Protein AF-A0AA37XII2-F1 (afdb_monomer)

Secondary structure (DSSP, 8-state):
--HHHHHHHHHHHHHHHHHHHHHHHHHHHHHHHHHHGGG--HHHHHSPP-TTSTT---HHHHHHHHHHHHHHHHHHHHHHHHHHHHHHHHGGG--

pLDDT: mean 84.61, std 13.88, r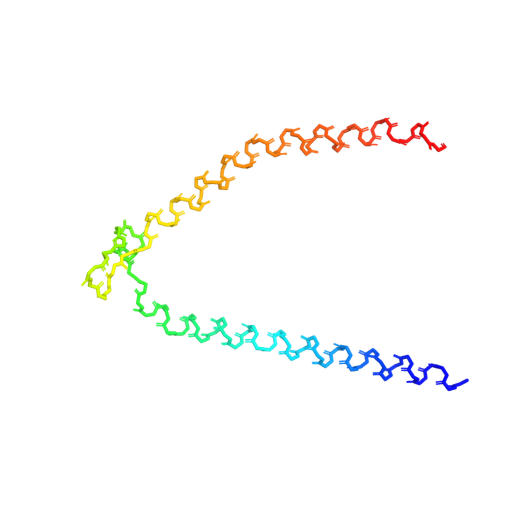ange [50.75, 97.88]

Solvent-accessible surface area (backbone atoms only — not comparable to full-atom values): 5349 Å² total; per-residue (Å²): 123,67,68,68,51,54,52,51,50,53,51,51,52,52,50,51,53,51,50,48,53,50,49,52,52,50,50,51,51,50,52,50,46,70,66,42,57,84,66,69,41,73,60,36,55,61,34,58,64,45,96,86,50,97,84,43,13,49,19,58,60,53,49,50,54,51,52,51,50,51,55,51,44,67,57,45,47,60,53,51,51,49,51,50,51,45,46,67,70,56,54,65,75,76,113

Foldseek 3Di:
DVVVVVVVVVVVVVVVVVVVVVVVVVVVVCVCCVVPVVLDDPQQQCFAADPPDDNGHCNVVVVVVVVVVVVCCVVVVVVVVVVVVCCVPPVVVVD

Structure (mmCIF, N/CA/C/O backbone):
data_AF-A0AA37XII2-F1
#
_entry.id   AF-A0AA37XII2-F1
#
loop_
_atom_site.group_PDB
_atom_site.id
_atom_site.type_symbol
_atom_site.label_atom_id
_atom_site.label_alt_id
_atom_site.label_comp_id
_atom_site.label_asym_id
_atom_site.label_entity_id
_atom_site.label_seq_id
_atom_site.pdbx_PDB_ins_code
_atom_site.Cartn_x
_atom_site.Cartn_y
_atom_site.Cartn_z
_atom_site.occupancy
_atom_site.B_iso_or_equiv
_atom_site.auth_seq_id
_atom_site.auth_comp_id
_atom_site.auth_asym_id
_atom_site.auth_atom_id
_atom_site.pdbx_PDB_model_num
ATOM 1 N N . MET A 1 1 ? -40.907 -12.966 14.907 1.00 55.25 1 MET A N 1
ATOM 2 C CA . MET A 1 1 ? -40.414 -13.770 13.756 1.00 55.25 1 MET A CA 1
ATOM 3 C C . MET A 1 1 ? -40.195 -12.972 12.458 1.00 55.25 1 MET A C 1
ATOM 5 O O . MET A 1 1 ? -39.332 -13.371 11.687 1.00 55.25 1 MET A O 1
ATOM 9 N N . LYS A 1 2 ? -40.899 -11.850 12.200 1.00 55.75 2 LYS A N 1
ATOM 10 C CA . LYS A 1 2 ? -40.699 -11.024 10.986 1.00 55.75 2 LYS A CA 1
ATOM 11 C C . LYS A 1 2 ? -39.362 -10.257 10.963 1.00 55.75 2 LYS A C 1
ATOM 13 O O . LYS A 1 2 ? -38.678 -10.305 9.951 1.00 55.75 2 LYS A O 1
ATOM 18 N N . ALA A 1 3 ? -38.942 -9.646 12.076 1.00 66.19 3 ALA A N 1
ATOM 19 C CA . ALA A 1 3 ? -37.696 -8.863 12.152 1.00 66.19 3 ALA A CA 1
ATOM 20 C C . ALA A 1 3 ? -36.435 -9.663 11.762 1.00 66.19 3 ALA A C 1
ATOM 22 O O . ALA A 1 3 ? -35.618 -9.192 10.983 1.00 66.19 3 ALA A O 1
ATOM 23 N N . LYS A 1 4 ? -36.338 -10.927 12.199 1.00 67.88 4 LYS A N 1
ATOM 24 C CA . LYS A 1 4 ? -35.203 -11.818 11.894 1.00 67.88 4 LYS A CA 1
ATOM 25 C C . LYS A 1 4 ? -35.108 -12.207 10.408 1.00 67.88 4 LYS A C 1
ATOM 27 O O . LYS A 1 4 ? -34.039 -12.581 9.943 1.00 67.88 4 LYS A O 1
ATOM 32 N N . ARG A 1 5 ? -36.219 -12.136 9.655 1.00 74.00 5 ARG A N 1
ATOM 33 C CA . ARG A 1 5 ? -36.222 -12.341 8.194 1.00 74.00 5 ARG A CA 1
ATOM 34 C C . ARG A 1 5 ? -35.779 -11.079 7.452 1.00 74.00 5 ARG A C 1
ATOM 36 O O . ARG A 1 5 ? -34.997 -11.197 6.521 1.00 74.00 5 ARG A O 1
ATOM 43 N N . TRP A 1 6 ? -36.229 -9.901 7.888 1.00 80.31 6 TRP A N 1
ATOM 44 C CA . TRP A 1 6 ? -35.824 -8.614 7.308 1.00 80.31 6 TRP A CA 1
ATOM 45 C C . TRP A 1 6 ? -34.336 -8.322 7.507 1.00 80.31 6 TRP A C 1
ATOM 47 O O . TRP A 1 6 ? -33.668 -7.920 6.562 1.00 80.31 6 TRP A O 1
ATOM 57 N N . ASP A 1 7 ? -33.807 -8.623 8.690 1.00 83.50 7 ASP A N 1
ATOM 58 C CA . ASP A 1 7 ? -32.378 -8.510 8.995 1.00 83.50 7 ASP A CA 1
ATOM 59 C C . ASP A 1 7 ? -31.518 -9.438 8.115 1.00 83.50 7 ASP A C 1
ATOM 61 O O . ASP A 1 7 ? -30.522 -9.029 7.515 1.00 83.50 7 ASP A O 1
ATOM 65 N N . LYS A 1 8 ? -31.971 -10.685 7.932 1.00 85.44 8 LYS A N 1
ATOM 66 C CA . LYS A 1 8 ? -31.304 -11.648 7.050 1.00 85.44 8 LYS A CA 1
ATOM 67 C C . LYS A 1 8 ? -31.323 -11.198 5.586 1.00 85.44 8 LYS A C 1
ATOM 69 O O . LYS A 1 8 ? -30.306 -11.323 4.916 1.00 85.44 8 LYS A O 1
ATOM 74 N N . ILE A 1 9 ? -32.439 -10.642 5.108 1.00 89.81 9 ILE A N 1
ATOM 75 C CA . ILE A 1 9 ? -32.552 -10.092 3.748 1.00 89.81 9 ILE A CA 1
ATOM 76 C C . ILE A 1 9 ? -31.610 -8.896 3.570 1.00 89.81 9 ILE A C 1
ATOM 78 O O . ILE A 1 9 ? -30.855 -8.869 2.603 1.00 89.81 9 ILE A O 1
ATOM 82 N N . ALA A 1 10 ? -31.605 -7.949 4.512 1.00 88.44 10 ALA A N 1
ATOM 83 C CA . ALA A 1 10 ? -30.727 -6.782 4.462 1.00 88.44 10 ALA A CA 1
ATOM 84 C C . ALA A 1 10 ? -29.248 -7.194 4.444 1.00 88.44 10 ALA A C 1
ATOM 86 O O . ALA A 1 10 ? -28.483 -6.732 3.601 1.00 88.44 10 ALA A O 1
ATOM 87 N N . THR A 1 11 ? -28.865 -8.141 5.301 1.00 90.69 11 THR A N 1
ATOM 88 C CA . THR A 1 11 ? -27.496 -8.664 5.350 1.00 90.69 11 THR A CA 1
ATOM 89 C C . THR A 1 11 ? -27.127 -9.382 4.050 1.00 90.69 11 THR A C 1
ATOM 91 O O . THR A 1 11 ? -26.060 -9.134 3.501 1.00 90.69 11 THR A O 1
ATOM 94 N N . THR A 1 12 ? -28.006 -10.226 3.497 1.00 93.75 12 THR A N 1
ATOM 95 C CA . THR A 1 12 ? -27.756 -10.887 2.205 1.00 93.75 12 THR A CA 1
ATOM 96 C C . THR A 1 12 ? -27.580 -9.880 1.068 1.00 93.75 12 THR A C 1
ATOM 98 O O . THR A 1 12 ? -26.671 -10.045 0.261 1.00 93.75 12 THR A O 1
ATOM 101 N N . ILE A 1 13 ? -28.381 -8.812 1.024 1.00 95.56 13 ILE A N 1
ATOM 102 C CA . ILE A 1 13 ? -28.239 -7.747 0.021 1.00 95.56 13 ILE A CA 1
ATOM 103 C C . ILE A 1 13 ? -26.885 -7.042 0.162 1.00 95.56 13 ILE A C 1
ATOM 105 O O . ILE A 1 13 ? -26.182 -6.878 -0.833 1.00 95.56 13 ILE A O 1
ATOM 109 N N . LEU A 1 14 ? -26.484 -6.679 1.384 1.00 95.44 14 LEU A N 1
ATOM 110 C CA . LEU A 1 14 ? -25.178 -6.060 1.632 1.00 95.44 14 LEU A CA 1
ATOM 111 C C . LEU A 1 14 ? -24.025 -6.973 1.202 1.00 95.44 14 LEU A C 1
ATOM 113 O O . LEU A 1 14 ? -23.087 -6.505 0.562 1.00 95.44 14 LEU A O 1
ATOM 117 N N . TYR A 1 15 ? -24.118 -8.275 1.480 1.00 95.94 15 TYR A N 1
ATOM 118 C CA . TYR A 1 15 ? -23.126 -9.249 1.027 1.00 95.94 15 TYR A CA 1
ATOM 119 C C . TYR A 1 15 ? -23.073 -9.375 -0.495 1.00 95.94 15 TYR A C 1
ATOM 121 O O . TYR A 1 15 ? -21.981 -9.472 -1.043 1.00 95.94 15 TYR A O 1
ATOM 129 N N . ILE A 1 16 ? -24.214 -9.344 -1.190 1.00 97.25 16 ILE A N 1
ATOM 130 C CA . ILE A 1 16 ? -24.247 -9.377 -2.660 1.00 97.25 16 ILE A CA 1
ATOM 131 C C . ILE A 1 16 ? -23.572 -8.131 -3.236 1.00 97.25 16 ILE A C 1
ATOM 133 O O . ILE A 1 16 ? -2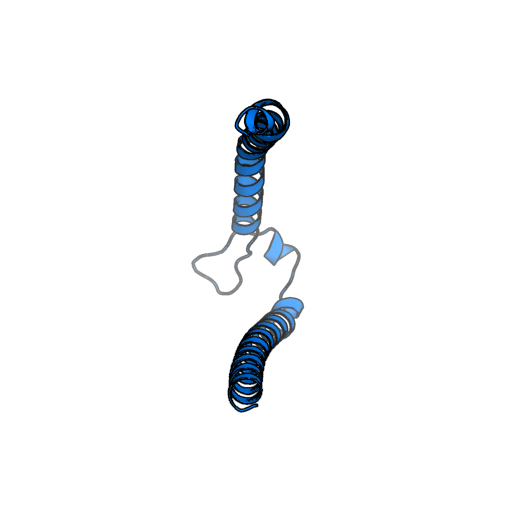2.751 -8.248 -4.143 1.00 97.25 16 ILE A O 1
ATOM 137 N N . ILE A 1 17 ? -23.871 -6.948 -2.693 1.00 96.69 17 ILE A N 1
ATOM 138 C CA . ILE A 1 17 ? -23.258 -5.689 -3.134 1.00 96.69 17 ILE A CA 1
ATOM 139 C C . ILE A 1 17 ? -21.748 -5.710 -2.868 1.00 96.69 17 ILE A C 1
ATOM 141 O O . ILE A 1 17 ? -20.963 -5.394 -3.758 1.00 96.69 17 ILE A O 1
ATOM 145 N N . ALA A 1 18 ? -21.323 -6.131 -1.675 1.00 96.88 18 ALA A N 1
ATOM 146 C CA . ALA A 1 18 ? -19.909 -6.254 -1.336 1.00 96.88 18 ALA A CA 1
ATOM 147 C C . ALA A 1 18 ? -19.191 -7.268 -2.242 1.00 96.88 18 ALA A C 1
ATOM 149 O O . ALA A 1 18 ? -18.120 -6.971 -2.766 1.00 96.88 18 ALA A O 1
ATOM 150 N N . ALA A 1 19 ? -19.798 -8.433 -2.486 1.00 97.19 19 ALA A N 1
ATOM 151 C CA . ALA A 1 19 ? -19.259 -9.447 -3.386 1.00 97.19 19 ALA A CA 1
ATOM 152 C C . ALA A 1 19 ? -19.144 -8.922 -4.821 1.00 97.19 19 ALA A C 1
ATOM 154 O O . ALA A 1 19 ? -18.139 -9.171 -5.480 1.00 97.19 19 ALA A O 1
ATOM 155 N N . PHE A 1 20 ? -20.127 -8.150 -5.289 1.00 97.69 20 PHE A N 1
ATOM 156 C CA . PHE A 1 20 ? -20.076 -7.503 -6.595 1.00 97.69 20 PHE A CA 1
ATOM 157 C C . PHE A 1 20 ? -18.923 -6.494 -6.691 1.00 97.69 20 PHE A C 1
ATOM 159 O O . PHE A 1 20 ? -18.160 -6.537 -7.652 1.00 97.69 20 PHE A O 1
ATOM 166 N N . LEU A 1 21 ? -18.733 -5.637 -5.681 1.00 97.62 21 LEU A N 1
ATOM 167 C CA . LEU A 1 21 ? -17.613 -4.688 -5.643 1.00 97.62 21 LEU A CA 1
ATOM 168 C C . LEU A 1 21 ? -16.260 -5.404 -5.659 1.00 97.62 21 LEU A C 1
ATOM 170 O O . LEU A 1 21 ? -15.382 -5.046 -6.443 1.00 97.62 21 LEU A O 1
ATOM 174 N N . VAL A 1 22 ? -16.101 -6.441 -4.832 1.00 97.56 22 VAL A N 1
ATOM 175 C CA . VAL A 1 22 ? -14.877 -7.253 -4.801 1.00 97.56 22 VAL A CA 1
ATOM 176 C C . VAL A 1 22 ? -14.641 -7.931 -6.148 1.00 97.56 22 VAL A C 1
ATOM 178 O O . VAL A 1 22 ? -13.514 -7.926 -6.633 1.00 97.56 22 VAL A O 1
ATOM 181 N N . LEU A 1 23 ? -15.687 -8.464 -6.782 1.00 97.88 23 LEU A N 1
ATOM 182 C CA . LEU A 1 23 ? -15.596 -9.097 -8.097 1.00 97.88 23 LEU A CA 1
ATOM 183 C C . LEU A 1 23 ? -15.140 -8.103 -9.170 1.00 97.88 23 LEU A C 1
ATOM 185 O O . LEU A 1 23 ? -14.252 -8.429 -9.954 1.00 97.88 23 LEU A O 1
ATOM 189 N N . VAL A 1 24 ? -15.694 -6.888 -9.185 1.00 97.56 24 VAL A N 1
A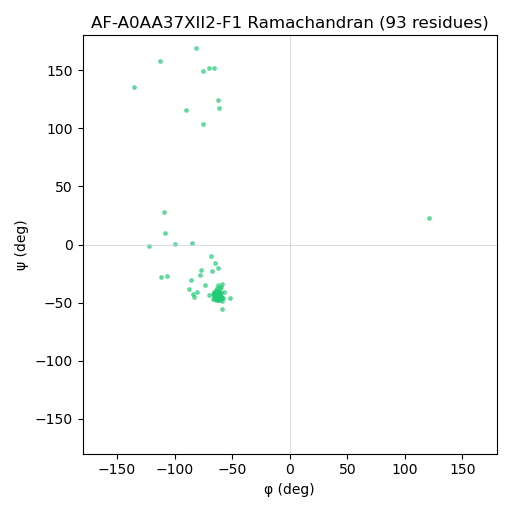TOM 190 C CA . VAL A 1 24 ? -15.287 -5.832 -10.125 1.00 97.56 24 VAL A CA 1
ATOM 191 C C . VAL A 1 24 ? -13.828 -5.428 -9.900 1.00 97.56 24 VAL A C 1
ATOM 193 O O . VAL A 1 24 ? -13.069 -5.331 -10.865 1.00 97.56 24 VAL A O 1
ATOM 196 N N . LEU A 1 25 ? -13.406 -5.243 -8.645 1.00 97.56 25 LEU A N 1
ATOM 197 C CA . LEU A 1 25 ? -12.013 -4.928 -8.313 1.00 97.56 25 LEU A CA 1
ATOM 198 C C . LEU A 1 25 ? -11.060 -6.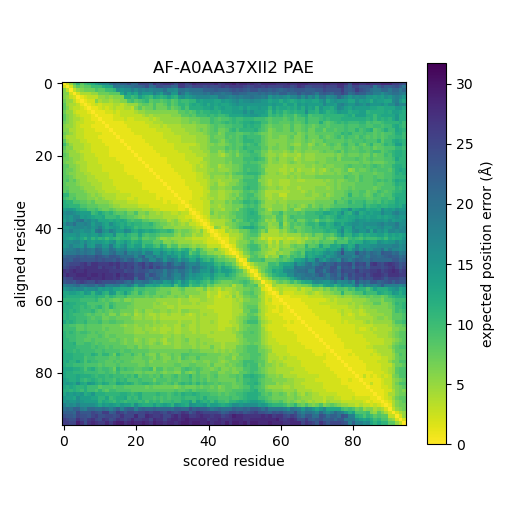054 -8.722 1.00 97.56 25 LEU A C 1
ATOM 200 O O . LEU A 1 25 ? -10.019 -5.787 -9.321 1.00 97.56 25 LEU A O 1
ATOM 204 N N . ALA A 1 26 ? -11.423 -7.307 -8.444 1.00 97.19 26 ALA A N 1
ATOM 205 C CA . ALA A 1 26 ? -10.636 -8.471 -8.827 1.00 97.19 26 ALA A CA 1
ATOM 206 C C . ALA A 1 26 ? -10.520 -8.587 -10.352 1.00 97.19 26 ALA A C 1
ATOM 208 O O . ALA A 1 26 ? -9.422 -8.785 -10.866 1.00 97.19 26 ALA A O 1
ATOM 209 N N . PHE A 1 27 ? -11.623 -8.400 -11.081 1.00 97.50 27 PHE A N 1
ATOM 210 C CA . PHE A 1 27 ? -11.624 -8.398 -12.541 1.00 97.50 27 PHE A CA 1
ATOM 211 C C . P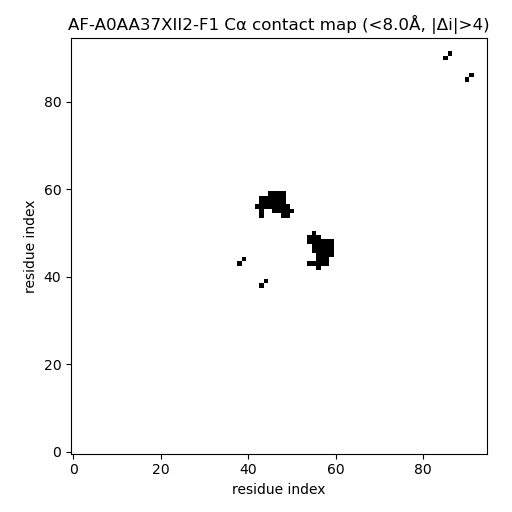HE A 1 27 ? -10.723 -7.297 -13.109 1.00 97.50 27 PHE A C 1
ATOM 213 O O . PHE A 1 27 ? -9.903 -7.571 -13.983 1.00 97.50 27 PHE A O 1
ATOM 220 N N . LEU A 1 28 ? -10.824 -6.070 -12.587 1.00 96.88 28 LEU A N 1
ATOM 221 C CA . LEU A 1 28 ? -9.987 -4.950 -13.014 1.00 96.88 28 LEU A CA 1
ATOM 222 C C . LEU A 1 28 ? -8.504 -5.233 -12.757 1.00 96.88 28 LEU A C 1
ATOM 224 O O . LEU A 1 28 ? -7.673 -5.013 -13.634 1.00 96.88 28 LEU A O 1
ATOM 228 N N . LEU A 1 29 ? -8.177 -5.752 -11.574 1.00 95.69 29 LEU A N 1
ATOM 229 C CA . LEU A 1 29 ? -6.810 -6.098 -11.206 1.00 95.69 29 LEU A CA 1
ATOM 230 C C . LEU A 1 29 ? -6.254 -7.181 -12.136 1.00 95.69 29 LEU A C 1
ATOM 232 O O . LEU A 1 29 ? -5.169 -7.007 -12.687 1.00 95.69 29 LEU A O 1
ATOM 236 N N . VAL A 1 30 ? -7.011 -8.256 -12.380 1.00 96.38 30 VAL A N 1
ATOM 237 C CA . VAL A 1 30 ? -6.621 -9.320 -13.318 1.00 96.38 30 VAL A CA 1
ATOM 238 C C . VAL A 1 30 ? -6.439 -8.768 -14.729 1.00 96.38 30 VAL A C 1
ATOM 240 O O . VAL A 1 30 ? -5.453 -9.097 -15.379 1.00 96.38 30 VAL A O 1
ATOM 243 N N . TYR A 1 31 ? -7.338 -7.904 -15.198 1.00 94.75 31 TYR A N 1
ATOM 244 C CA . TYR A 1 31 ? -7.238 -7.283 -16.518 1.00 94.75 31 TYR A CA 1
ATOM 245 C C . TYR A 1 31 ? -5.972 -6.424 -16.659 1.00 94.75 31 TYR A C 1
ATOM 247 O O . TYR A 1 31 ? -5.235 -6.565 -17.637 1.00 94.75 31 TYR A O 1
ATOM 255 N N . ILE A 1 32 ? -5.687 -5.573 -15.666 1.00 91.56 32 ILE A N 1
ATOM 256 C CA . ILE A 1 32 ? -4.481 -4.736 -15.633 1.00 91.56 32 ILE A CA 1
ATOM 257 C C . ILE A 1 32 ? -3.228 -5.610 -15.611 1.00 91.56 32 ILE A C 1
ATOM 259 O O . ILE A 1 32 ? -2.300 -5.348 -16.369 1.00 91.56 32 ILE A O 1
ATOM 263 N N . LEU A 1 33 ? -3.194 -6.663 -14.791 1.00 90.69 33 LEU A N 1
ATOM 264 C CA . LEU A 1 33 ? -2.047 -7.567 -14.723 1.00 90.69 33 LEU A CA 1
ATOM 265 C C . LEU A 1 33 ? -1.860 -8.357 -16.021 1.00 90.69 33 LEU A C 1
ATOM 267 O O . LEU A 1 33 ? -0.754 -8.390 -16.548 1.00 90.69 33 LEU A O 1
ATOM 271 N N . ALA A 1 34 ? -2.918 -8.944 -16.580 1.00 91.88 34 ALA A N 1
ATOM 272 C CA . ALA A 1 34 ? -2.835 -9.732 -17.809 1.00 91.88 34 ALA A CA 1
ATOM 273 C C . ALA A 1 34 ? -2.322 -8.902 -18.995 1.00 91.88 34 ALA A C 1
ATOM 275 O O . ALA A 1 34 ? -1.549 -9.397 -19.813 1.00 91.88 34 ALA A O 1
ATOM 276 N N . ARG A 1 35 ? -2.719 -7.626 -19.075 1.00 86.62 35 ARG A N 1
ATOM 277 C CA . ARG A 1 35 ? -2.280 -6.710 -20.136 1.00 86.62 35 ARG A CA 1
ATOM 278 C C . ARG A 1 35 ? -0.949 -6.023 -19.818 1.00 86.62 35 ARG A C 1
ATOM 280 O O . ARG A 1 35 ? -0.193 -5.713 -20.732 1.00 86.62 35 ARG A O 1
ATOM 287 N N . GLY A 1 36 ? -0.661 -5.794 -18.540 1.00 83.12 36 GLY A N 1
ATOM 288 C CA . GLY A 1 36 ? 0.513 -5.073 -18.053 1.00 83.12 36 GLY A CA 1
ATOM 289 C C . GLY A 1 36 ? 1.762 -5.940 -17.920 1.00 83.12 36 GLY A C 1
ATOM 290 O O . GLY A 1 36 ? 2.822 -5.504 -18.351 1.00 83.12 36 GLY A O 1
ATOM 291 N N . ILE A 1 37 ? 1.648 -7.169 -17.396 1.00 83.81 37 ILE A N 1
ATOM 292 C CA . ILE A 1 37 ? 2.782 -8.090 -17.172 1.00 83.81 37 ILE A CA 1
ATOM 293 C C . ILE A 1 37 ? 3.647 -8.278 -18.431 1.00 83.81 37 ILE A C 1
ATOM 295 O O . ILE A 1 37 ? 4.864 -8.147 -18.308 1.00 83.81 37 ILE A O 1
ATOM 299 N N . PRO A 1 38 ? 3.086 -8.510 -19.637 1.00 82.25 38 PRO A N 1
ATOM 300 C CA . PRO A 1 38 ? 3.894 -8.665 -20.851 1.00 82.25 38 PRO A CA 1
ATOM 301 C C . PRO A 1 38 ? 4.721 -7.427 -21.230 1.00 82.25 38 PRO A C 1
ATOM 303 O O . PRO A 1 38 ? 5.685 -7.546 -21.977 1.00 82.25 38 PRO A O 1
ATOM 306 N N . HIS A 1 39 ? 4.353 -6.247 -20.726 1.00 76.56 39 HIS A N 1
ATOM 307 C CA . HIS A 1 39 ? 5.023 -4.974 -20.994 1.00 76.56 39 HIS A CA 1
ATOM 308 C C . HIS A 1 39 ? 5.981 -4.558 -19.861 1.00 76.56 39 HIS A C 1
ATOM 310 O O . HIS A 1 39 ? 6.608 -3.502 -19.947 1.00 76.56 39 HIS A O 1
ATOM 316 N N . ILE A 1 40 ? 6.114 -5.364 -18.796 1.00 78.44 40 ILE A N 1
ATOM 317 C CA . ILE A 1 40 ? 7.068 -5.098 -17.714 1.00 78.44 40 ILE A CA 1
ATOM 318 C C . ILE A 1 40 ? 8.473 -5.447 -18.206 1.00 78.44 40 ILE A C 1
ATOM 320 O O . ILE A 1 40 ? 8.863 -6.611 -18.264 1.00 78.44 40 ILE A O 1
ATOM 324 N N . SER A 1 41 ? 9.252 -4.419 -18.523 1.00 78.50 41 SER A N 1
ATOM 325 C CA . SER A 1 41 ? 10.683 -4.528 -18.797 1.00 78.50 41 SER A CA 1
ATOM 326 C C . SER A 1 41 ? 11.500 -3.818 -17.715 1.00 78.50 41 SER A C 1
ATOM 328 O O . SER A 1 41 ? 11.017 -2.919 -17.023 1.00 78.50 41 SER A O 1
ATOM 330 N N . TRP A 1 42 ? 12.772 -4.197 -17.568 1.00 73.50 42 TRP A N 1
ATOM 331 C CA . TRP A 1 42 ? 13.696 -3.499 -16.664 1.00 73.50 42 TRP A CA 1
ATOM 332 C C . TRP A 1 42 ? 13.848 -2.015 -17.030 1.00 73.50 42 TRP A C 1
ATOM 334 O O . TRP A 1 42 ? 13.951 -1.145 -16.165 1.00 73.50 42 TRP A O 1
ATOM 344 N N . GLU A 1 43 ? 13.780 -1.719 -18.326 1.00 74.25 43 GLU A N 1
ATOM 345 C CA . GLU A 1 43 ? 13.758 -0.361 -18.856 1.00 74.25 43 GLU A CA 1
ATOM 346 C C . GLU A 1 43 ? 12.485 0.390 -18.453 1.00 74.25 43 GLU A C 1
ATOM 348 O O . GLU A 1 43 ? 12.572 1.534 -18.021 1.00 74.25 43 GLU A O 1
ATOM 353 N N . PHE A 1 44 ? 11.316 -0.252 -18.485 1.00 76.88 44 PHE A N 1
ATOM 354 C CA . PHE A 1 44 ? 10.069 0.350 -18.014 1.00 76.88 44 PHE A CA 1
ATOM 355 C C . PHE A 1 44 ? 10.112 0.688 -16.515 1.00 76.88 44 PHE A C 1
ATOM 357 O O . PHE A 1 44 ? 9.570 1.705 -16.093 1.00 76.88 44 PHE A O 1
ATOM 364 N N . LEU A 1 45 ? 10.785 -0.123 -15.696 1.00 77.25 45 LEU A N 1
ATOM 365 C CA . LEU A 1 45 ? 10.888 0.120 -14.253 1.00 77.25 45 LEU A CA 1
ATOM 366 C C . LEU A 1 45 ? 11.903 1.200 -13.872 1.00 77.25 45 LEU A C 1
ATOM 368 O O . LEU A 1 45 ? 11.765 1.795 -12.810 1.00 77.25 45 LEU A O 1
ATOM 372 N N . THR A 1 46 ? 12.925 1.443 -14.692 1.00 74.25 46 THR A N 1
ATOM 373 C CA . THR A 1 46 ? 14.049 2.326 -14.330 1.00 74.25 46 THR A CA 1
ATOM 374 C C . THR A 1 46 ? 14.090 3.619 -15.134 1.00 74.25 46 THR A C 1
ATOM 376 O O . THR A 1 46 ? 14.571 4.633 -14.629 1.00 74.25 46 THR A O 1
ATOM 379 N N . GLN A 1 47 ? 13.568 3.627 -16.362 1.00 73.44 47 GLN A N 1
ATOM 380 C CA . GLN A 1 47 ? 13.594 4.817 -17.201 1.00 73.44 47 GLN A CA 1
ATOM 381 C C . GLN A 1 47 ? 12.558 5.856 -16.742 1.00 73.44 47 GLN A C 1
ATOM 383 O O . GLN A 1 47 ? 11.492 5.505 -16.221 1.00 73.44 47 GLN A O 1
ATOM 388 N N . PRO A 1 48 ? 12.849 7.153 -16.941 1.00 69.19 48 PRO A N 1
ATOM 389 C CA . PRO A 1 48 ? 11.873 8.208 -16.728 1.00 69.19 48 PRO A CA 1
ATOM 390 C C . PRO A 1 48 ? 10.719 8.109 -17.734 1.00 69.19 48 PRO A C 1
ATOM 392 O O . PRO A 1 48 ? 10.889 7.658 -18.874 1.00 69.19 48 PRO A O 1
ATOM 395 N N . ALA A 1 49 ? 9.545 8.586 -17.321 1.00 66.31 49 ALA A N 1
ATOM 396 C CA . ALA A 1 49 ? 8.401 8.726 -18.210 1.00 66.31 49 ALA A CA 1
ATOM 397 C C . ALA A 1 49 ? 8.747 9.720 -19.331 1.00 66.31 49 ALA A C 1
ATOM 399 O O . ALA A 1 49 ? 9.149 10.854 -19.065 1.00 66.31 49 ALA A O 1
ATOM 400 N N . ARG A 1 50 ? 8.610 9.307 -20.594 1.00 65.19 50 ARG A N 1
ATOM 401 C CA . ARG A 1 50 ? 8.788 10.187 -21.755 1.00 65.19 50 ARG A CA 1
AT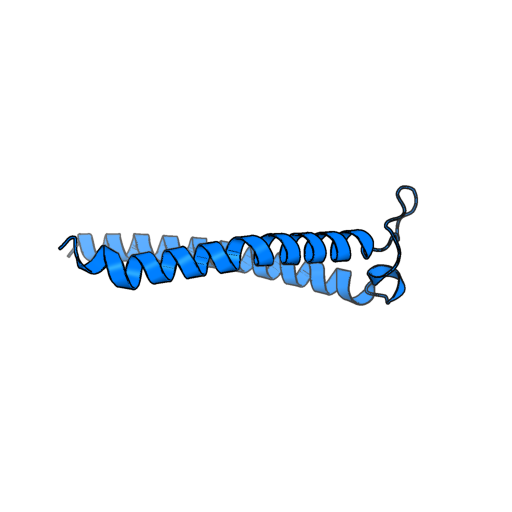OM 402 C C . ARG A 1 50 ? 7.439 10.817 -22.091 1.00 65.19 50 ARG A C 1
ATOM 404 O O . ARG A 1 50 ? 6.524 10.113 -22.494 1.00 65.19 50 ARG A O 1
ATOM 411 N N . SER A 1 51 ? 7.319 12.138 -21.961 1.00 57.75 51 SER A N 1
ATOM 412 C CA . SER A 1 51 ? 6.049 12.858 -22.173 1.00 57.75 51 SER A CA 1
ATOM 413 C C . SER A 1 51 ? 5.545 12.891 -23.624 1.00 57.75 51 SER A C 1
ATOM 415 O O . SER A 1 51 ? 4.432 13.350 -23.852 1.00 57.75 51 SER A O 1
ATOM 417 N N . TYR A 1 52 ? 6.346 12.460 -24.606 1.00 53.59 52 TYR A N 1
ATOM 418 C CA . TYR A 1 52 ? 6.045 12.632 -26.037 1.00 53.59 52 TYR A CA 1
ATOM 419 C C . TYR A 1 52 ? 5.994 11.314 -26.838 1.00 53.59 52 TYR A C 1
ATOM 421 O O . TYR A 1 52 ? 5.722 11.333 -28.033 1.00 53.59 52 TYR A O 1
ATOM 429 N N . GLN A 1 53 ? 6.247 10.159 -26.212 1.00 51.47 53 GLN A N 1
ATOM 430 C CA . GLN A 1 53 ? 6.189 8.846 -26.870 1.00 51.47 53 GLN A CA 1
ATOM 431 C C . GLN A 1 53 ? 5.449 7.842 -25.987 1.00 51.47 53 GLN A C 1
ATOM 433 O O . GLN A 1 53 ? 5.710 7.757 -24.786 1.00 51.47 53 GLN A O 1
ATOM 438 N N . GLU A 1 54 ? 4.560 7.053 -26.592 1.00 50.75 54 GLU A N 1
ATOM 439 C CA . GLU A 1 54 ? 4.004 5.860 -25.954 1.00 50.75 54 GLU A CA 1
ATOM 440 C C . GLU A 1 54 ? 5.160 4.888 -25.659 1.00 50.75 54 GLU A 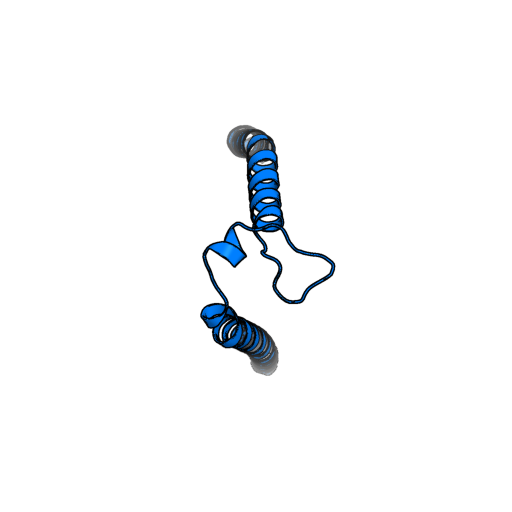C 1
ATOM 442 O O . GLU A 1 54 ? 5.867 4.470 -26.574 1.00 50.75 54 GLU A O 1
ATOM 447 N N . GLY A 1 55 ? 5.406 4.590 -24.376 1.00 57.44 55 GLY A N 1
ATOM 448 C CA . GLY A 1 55 ? 6.516 3.721 -23.944 1.00 57.44 55 GLY A CA 1
ATOM 449 C C . GLY A 1 55 ? 7.545 4.343 -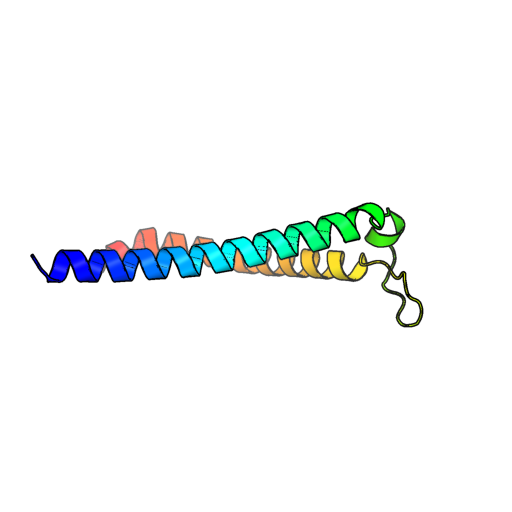22.988 1.00 57.44 55 GLY A C 1
ATOM 450 O O . GLY A 1 55 ? 8.677 3.872 -22.920 1.00 57.44 55 GLY A O 1
ATOM 451 N N . GLY A 1 56 ? 7.193 5.395 -22.243 1.00 64.81 56 GLY A N 1
ATOM 452 C CA . GLY A 1 56 ? 8.004 5.866 -21.111 1.00 64.81 56 GLY A CA 1
ATOM 453 C C . GLY A 1 56 ? 7.976 4.912 -19.907 1.00 64.81 56 GLY A C 1
ATOM 454 O O . GLY A 1 56 ? 6.983 4.219 -19.692 1.00 64.81 56 GLY A O 1
ATOM 455 N N . GLY A 1 57 ? 9.046 4.895 -19.106 1.00 73.50 57 GLY A N 1
ATOM 456 C CA . GLY A 1 57 ? 9.098 4.115 -17.865 1.00 73.50 57 GLY A CA 1
ATOM 457 C C . GLY A 1 57 ? 8.417 4.806 -16.675 1.00 73.50 57 GLY A C 1
ATOM 458 O O . GLY A 1 57 ? 8.073 5.985 -16.731 1.00 73.50 57 GLY A O 1
ATOM 459 N N . ILE A 1 58 ? 8.228 4.073 -15.578 1.00 81.19 58 ILE A N 1
ATOM 460 C CA . ILE A 1 58 ? 7.594 4.532 -14.328 1.00 81.19 58 ILE A CA 1
ATOM 461 C C . ILE A 1 58 ? 8.595 4.708 -13.178 1.00 81.19 58 ILE A C 1
ATOM 463 O O . ILE A 1 58 ? 8.192 4.893 -12.028 1.00 81.19 58 ILE A O 1
ATOM 467 N N . GLY A 1 59 ? 9.901 4.645 -13.456 1.00 82.94 59 GLY A N 1
ATOM 468 C CA . GLY A 1 59 ? 10.928 4.578 -12.413 1.00 82.94 59 GLY A CA 1
ATOM 469 C C . GLY A 1 59 ? 10.964 5.791 -11.492 1.00 82.94 59 GLY A C 1
ATOM 470 O O . GLY A 1 59 ? 11.045 5.643 -10.274 1.00 82.94 59 GLY A O 1
ATOM 471 N N . ILE A 1 60 ? 10.812 6.995 -12.048 1.00 84.44 60 ILE A N 1
ATOM 472 C CA . ILE A 1 60 ? 10.772 8.232 -11.254 1.00 84.44 60 ILE A CA 1
ATOM 473 C C . ILE A 1 60 ? 9.537 8.266 -10.348 1.00 84.44 60 ILE A C 1
ATOM 475 O O . ILE A 1 60 ? 9.635 8.648 -9.184 1.00 84.44 60 ILE A O 1
ATOM 479 N N . GLN A 1 61 ? 8.377 7.832 -10.844 1.00 86.88 61 GLN A N 1
ATOM 480 C CA . GLN A 1 61 ? 7.156 7.756 -10.044 1.00 86.88 61 GLN A CA 1
ATOM 481 C C . GLN A 1 61 ? 7.284 6.727 -8.915 1.00 86.88 61 GLN A C 1
ATOM 483 O O . GLN A 1 61 ? 6.938 7.047 -7.780 1.00 86.88 61 GLN A O 1
ATOM 488 N N . LEU A 1 62 ? 7.832 5.538 -9.194 1.00 88.06 62 LEU A N 1
ATOM 489 C CA . LEU A 1 62 ? 8.086 4.520 -8.170 1.00 88.06 62 LEU A CA 1
ATOM 490 C C . LEU A 1 62 ? 9.042 5.035 -7.089 1.00 88.06 62 LEU A C 1
ATOM 492 O O . LEU A 1 62 ? 8.769 4.877 -5.897 1.00 88.06 62 LEU A O 1
ATOM 496 N N . PHE A 1 63 ? 10.128 5.699 -7.494 1.00 89.25 63 PHE A N 1
ATOM 497 C CA . PHE A 1 63 ? 11.069 6.310 -6.561 1.00 89.25 63 PHE A CA 1
ATOM 498 C C . PHE A 1 63 ? 10.395 7.383 -5.703 1.00 89.25 63 PHE A C 1
ATOM 500 O O . PHE A 1 63 ? 10.550 7.366 -4.486 1.00 89.25 63 PHE A O 1
ATOM 507 N N . ASN A 1 64 ? 9.589 8.265 -6.301 1.00 90.31 64 ASN A N 1
ATOM 508 C CA . ASN A 1 64 ? 8.858 9.299 -5.568 1.00 90.31 64 ASN A CA 1
ATOM 509 C C . ASN A 1 64 ? 7.879 8.706 -4.545 1.00 90.31 64 ASN A C 1
ATOM 511 O O . ASN A 1 64 ? 7.812 9.190 -3.417 1.00 90.31 64 ASN A O 1
ATOM 515 N N . SER A 1 65 ? 7.142 7.649 -4.902 1.00 92.94 65 SER A N 1
ATOM 516 C CA . SER A 1 65 ? 6.238 6.969 -3.968 1.00 92.94 65 SER A CA 1
ATOM 517 C C . SER A 1 65 ? 6.988 6.368 -2.778 1.00 92.94 65 SER A C 1
ATOM 519 O O . SER A 1 65 ? 6.568 6.560 -1.638 1.00 92.94 65 SER A O 1
ATOM 521 N N . LEU A 1 66 ? 8.115 5.688 -3.020 1.00 94.00 66 LEU A N 1
ATOM 522 C CA . LEU A 1 66 ? 8.948 5.124 -1.952 1.00 94.00 66 LEU A CA 1
ATOM 523 C C . LEU A 1 66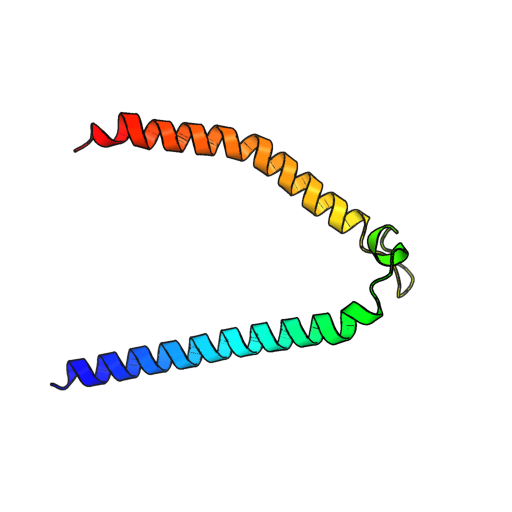 ? 9.603 6.211 -1.097 1.00 94.00 66 LEU A C 1
ATOM 525 O O . LEU A 1 66 ? 9.610 6.110 0.126 1.00 94.00 66 LEU A O 1
ATOM 529 N N . TYR A 1 67 ? 10.112 7.269 -1.724 1.00 93.81 67 TYR A N 1
ATOM 530 C CA . TYR A 1 67 ? 10.713 8.411 -1.046 1.00 93.81 67 TYR A CA 1
ATOM 531 C C . TYR A 1 67 ? 9.722 9.084 -0.087 1.00 93.81 67 TYR A C 1
ATOM 533 O O . TYR A 1 67 ? 10.033 9.285 1.088 1.00 93.81 67 TYR A O 1
ATOM 541 N N . LEU A 1 68 ? 8.497 9.360 -0.553 1.00 96.00 68 LEU A N 1
ATOM 542 C CA . LEU A 1 68 ? 7.435 9.916 0.288 1.00 96.00 68 LEU A CA 1
ATOM 543 C C . LEU A 1 68 ? 7.025 8.952 1.407 1.00 96.00 68 LEU A C 1
ATOM 545 O O . LEU A 1 68 ? 6.857 9.380 2.549 1.00 96.00 68 LEU A O 1
ATOM 549 N N . LEU A 1 69 ? 6.901 7.656 1.115 1.00 96.44 69 LEU A N 1
ATOM 550 C CA . LEU A 1 69 ? 6.613 6.641 2.130 1.00 96.44 69 LEU A CA 1
ATOM 551 C C . LEU A 1 69 ? 7.672 6.644 3.237 1.00 96.44 69 LEU A C 1
ATOM 553 O O . LEU A 1 69 ? 7.328 6.642 4.414 1.00 96.44 69 LEU A O 1
ATOM 557 N N . LEU A 1 70 ? 8.956 6.691 2.885 1.00 97.06 70 LEU A N 1
ATOM 558 C CA . LEU A 1 70 ? 10.036 6.679 3.870 1.00 97.06 70 LEU A CA 1
ATOM 559 C C . LEU A 1 70 ? 10.031 7.937 4.739 1.00 97.06 70 LEU A C 1
ATOM 561 O O . LEU A 1 70 ? 10.129 7.834 5.959 1.00 97.06 70 LEU A O 1
ATOM 565 N N . ILE A 1 71 ? 9.860 9.116 4.138 1.00 96.94 71 ILE A N 1
ATOM 566 C CA . ILE A 1 71 ? 9.783 10.375 4.893 1.00 96.94 71 ILE A CA 1
ATOM 567 C C . ILE A 1 71 ? 8.591 10.364 5.842 1.00 96.94 71 ILE A C 1
ATOM 569 O O . ILE A 1 71 ? 8.733 10.682 7.023 1.00 96.94 71 ILE A O 1
ATOM 573 N N . THR A 1 72 ? 7.418 9.979 5.339 1.00 96.75 72 THR A N 1
ATOM 574 C CA . THR A 1 72 ? 6.206 9.924 6.162 1.00 96.75 72 THR A CA 1
ATOM 575 C C . THR A 1 72 ? 6.370 8.934 7.304 1.00 96.75 72 THR A C 1
ATOM 577 O O . THR A 1 72 ? 6.024 9.277 8.427 1.00 96.75 72 THR A O 1
ATOM 580 N N . MET A 1 73 ? 6.984 7.773 7.063 1.00 96.81 73 MET A N 1
ATOM 581 C CA . MET A 1 73 ? 7.268 6.767 8.083 1.00 96.81 73 MET A CA 1
ATOM 582 C C . MET A 1 73 ? 8.241 7.275 9.158 1.00 96.81 73 MET A C 1
ATOM 584 O O . MET A 1 73 ? 7.988 7.074 10.342 1.00 96.81 73 MET A O 1
ATOM 588 N N . ILE A 1 74 ? 9.318 7.973 8.784 1.00 97.50 74 ILE A N 1
ATOM 589 C CA . ILE A 1 74 ? 10.285 8.536 9.746 1.00 97.50 74 ILE A CA 1
ATOM 590 C C . ILE A 1 74 ? 9.609 9.517 10.711 1.00 97.50 74 ILE A C 1
ATOM 592 O O . ILE A 1 74 ? 9.961 9.558 11.886 1.00 97.50 74 ILE A O 1
ATOM 596 N N . ILE A 1 75 ? 8.634 10.292 10.233 1.00 96.56 75 ILE A N 1
ATOM 597 C CA . ILE A 1 75 ? 7.899 11.258 11.056 1.00 96.56 75 ILE A CA 1
ATOM 598 C C . ILE A 1 75 ? 6.762 10.570 11.822 1.00 96.56 75 ILE A C 1
ATOM 600 O O . ILE A 1 75 ? 6.572 10.809 13.014 1.00 96.56 75 ILE A O 1
ATOM 604 N N . SER A 1 76 ? 5.995 9.704 11.160 1.00 96.94 76 SER A N 1
ATOM 605 C CA . SER A 1 76 ? 4.796 9.100 11.735 1.00 96.94 76 SER A CA 1
ATOM 606 C C . SER A 1 76 ? 5.121 8.032 12.770 1.00 96.94 76 SER A C 1
ATOM 608 O O . SER A 1 76 ? 4.380 7.921 13.740 1.00 96.94 76 SER A O 1
ATOM 610 N N . LEU A 1 77 ? 6.199 7.258 12.608 1.00 96.62 77 LEU A N 1
ATOM 611 C CA . LEU A 1 77 ? 6.588 6.209 13.554 1.00 96.62 77 LEU A CA 1
ATOM 612 C C . LEU A 1 77 ? 6.840 6.738 14.972 1.00 96.62 77 LEU A C 1
ATOM 614 O O . LEU A 1 77 ? 6.181 6.241 15.884 1.00 96.62 77 LEU A O 1
ATOM 618 N N . PRO A 1 78 ? 7.722 7.731 15.210 1.00 96.25 78 PRO A N 1
ATOM 619 C CA . PRO A 1 78 ? 7.963 8.230 16.562 1.00 96.25 78 PRO A CA 1
ATOM 620 C C . PRO A 1 78 ? 6.707 8.857 17.173 1.00 96.25 78 PRO A C 1
ATOM 622 O O . PRO A 1 78 ? 6.438 8.647 18.352 1.00 96.25 78 PRO A O 1
ATOM 625 N N . ILE A 1 79 ? 5.894 9.557 16.375 1.00 96.31 79 ILE A N 1
ATOM 626 C CA . ILE A 1 79 ? 4.626 10.139 16.837 1.00 96.31 79 ILE A CA 1
ATOM 627 C C . ILE A 1 79 ? 3.623 9.037 17.209 1.00 96.31 79 ILE A C 1
ATOM 629 O O . ILE A 1 79 ? 3.005 9.101 18.269 1.00 96.31 79 ILE A O 1
ATOM 633 N N . SER A 1 80 ? 3.481 8.010 16.369 1.00 95.62 80 SER A N 1
ATOM 634 C CA . SER A 1 80 ? 2.551 6.894 16.590 1.00 95.62 80 SER A CA 1
ATOM 635 C C . SER A 1 80 ? 2.958 6.068 17.806 1.00 95.62 80 SER A C 1
ATOM 637 O O . SER A 1 80 ? 2.111 5.727 18.627 1.00 95.62 80 SER A O 1
ATOM 639 N N . LEU A 1 81 ? 4.256 5.789 17.960 1.00 96.19 81 LEU A N 1
ATOM 640 C CA . LEU A 1 81 ? 4.796 5.103 19.132 1.00 96.19 81 LEU A CA 1
ATOM 641 C C . LEU A 1 81 ? 4.615 5.944 20.398 1.00 96.19 81 LEU A C 1
ATOM 643 O O . LEU A 1 81 ? 4.122 5.429 21.396 1.00 96.19 81 LEU A O 1
ATOM 647 N N . GLY A 1 82 ? 4.943 7.238 20.351 1.00 94.62 82 GLY A N 1
ATOM 648 C CA . GLY A 1 82 ? 4.756 8.153 21.478 1.00 94.62 82 GLY A CA 1
ATOM 649 C C . GLY A 1 82 ? 3.292 8.270 21.903 1.00 94.62 82 GLY A C 1
ATOM 650 O O . GLY A 1 82 ? 2.986 8.187 23.089 1.00 94.62 82 GLY A O 1
ATOM 651 N N . SER A 1 83 ? 2.373 8.381 20.941 1.00 93.94 83 SER A N 1
ATOM 652 C CA . SER A 1 83 ? 0.929 8.392 21.192 1.00 93.94 83 SER A CA 1
ATOM 653 C C . SER A 1 83 ? 0.431 7.060 21.762 1.00 93.94 83 SER A C 1
ATOM 655 O O . SER A 1 83 ? -0.339 7.061 22.721 1.00 93.94 83 SER A O 1
ATOM 657 N N . GLY A 1 84 ? 0.909 5.927 21.234 1.00 94.50 84 GLY A N 1
ATOM 658 C CA . GLY A 1 84 ? 0.561 4.592 21.725 1.00 94.50 84 GLY A CA 1
ATOM 659 C C . GLY A 1 84 ? 1.034 4.344 23.158 1.00 94.50 84 GLY A C 1
ATOM 660 O O . GLY A 1 84 ? 0.259 3.873 23.990 1.00 94.50 84 GLY A O 1
ATOM 661 N N . ILE A 1 85 ? 2.276 4.724 23.471 1.00 94.00 85 ILE A N 1
ATOM 662 C CA . ILE A 1 85 ? 2.828 4.662 24.831 1.00 94.00 85 ILE A CA 1
ATOM 663 C C . ILE A 1 85 ? 2.036 5.585 25.758 1.00 94.00 85 ILE A C 1
ATOM 665 O O . ILE A 1 85 ? 1.624 5.159 26.835 1.00 94.00 85 ILE A O 1
ATOM 669 N N . TYR A 1 86 ? 1.763 6.823 25.332 1.00 92.25 86 TYR A N 1
ATOM 670 C CA . TYR A 1 86 ? 0.989 7.770 26.130 1.00 92.25 86 TYR A CA 1
ATOM 671 C C . TYR A 1 86 ? -0.406 7.226 26.462 1.00 92.25 86 TYR A C 1
ATOM 673 O O . TYR A 1 86 ? -0.832 7.263 27.613 1.00 92.25 86 TYR A O 1
ATOM 681 N N . LEU A 1 87 ? -1.109 6.666 25.476 1.00 91.31 87 LEU A N 1
ATOM 682 C CA . LEU A 1 87 ? -2.421 6.062 25.689 1.00 91.31 87 LEU A CA 1
ATOM 683 C C . LEU A 1 87 ? -2.335 4.860 26.647 1.00 91.31 87 LEU A C 1
ATOM 685 O O . LEU A 1 87 ? -3.153 4.744 27.556 1.00 91.31 87 LEU A O 1
ATOM 689 N N . SER A 1 88 ? -1.333 3.991 26.482 1.00 89.94 88 SER A N 1
ATOM 690 C CA . SER A 1 88 ? -1.148 2.804 27.328 1.00 89.94 88 SER A CA 1
ATOM 691 C C . SER A 1 88 ? -0.886 3.154 28.796 1.00 89.94 88 SER A C 1
ATOM 693 O O . SER A 1 88 ? -1.477 2.544 29.689 1.00 89.94 88 SER A O 1
ATOM 695 N N . GLU A 1 89 ? -0.022 4.139 29.045 1.00 87.69 89 GLU A N 1
ATOM 696 C CA . GLU A 1 89 ? 0.422 4.506 30.394 1.00 87.69 89 GLU A CA 1
ATOM 697 C C . GLU A 1 89 ? -0.503 5.522 31.077 1.00 87.69 89 GLU A C 1
ATOM 699 O O . GLU A 1 89 ? -0.773 5.423 32.274 1.00 87.69 89 GLU A O 1
ATOM 704 N N . TYR A 1 90 ? -1.028 6.498 30.334 1.00 84.44 90 TYR A N 1
ATOM 705 C CA . TYR A 1 90 ? -1.730 7.643 30.920 1.00 84.44 90 TYR A CA 1
ATOM 706 C C . TYR A 1 90 ? -3.247 7.603 30.728 1.00 84.44 90 TYR A C 1
ATOM 708 O O . TYR A 1 90 ? -3.964 8.119 31.584 1.00 84.44 90 TYR A O 1
ATOM 716 N N . ALA A 1 91 ? -3.780 6.958 29.682 1.00 73.75 91 ALA A N 1
ATOM 717 C CA . ALA A 1 91 ? -5.234 6.935 29.477 1.00 73.75 91 ALA A CA 1
ATOM 718 C C . ALA A 1 91 ? -5.967 5.959 30.410 1.00 73.75 91 ALA A C 1
ATOM 720 O O . ALA A 1 91 ? -7.139 6.171 30.715 1.00 73.75 91 ALA A O 1
ATOM 721 N N . LYS A 1 92 ? -5.275 4.949 30.959 1.00 62.28 92 LYS A N 1
ATOM 722 C CA . LYS A 1 92 ? -5.821 4.083 32.022 1.00 62.28 92 LYS A CA 1
ATOM 723 C C . LYS A 1 92 ? -6.111 4.816 33.336 1.00 62.28 92 LYS A C 1
ATOM 725 O O . LYS A 1 92 ? -6.833 4.274 34.160 1.00 62.28 92 LYS A O 1
ATOM 730 N N . LYS A 1 93 ? -5.577 6.025 33.549 1.00 59.12 93 LYS A N 1
ATOM 731 C CA . LYS A 1 93 ? -5.859 6.839 34.747 1.00 59.12 93 LYS A CA 1
ATOM 732 C C . LYS A 1 93 ? -7.136 7.685 34.648 1.00 59.12 93 LYS A C 1
ATOM 734 O O . LYS A 1 93 ? -7.426 8.421 35.586 1.00 59.12 93 LYS A O 1
ATOM 739 N N . ILE A 1 94 ? -7.880 7.604 33.542 1.00 58.59 94 ILE A N 1
ATOM 740 C CA . ILE A 1 94 ? -9.090 8.409 33.286 1.00 58.59 94 ILE A CA 1
ATOM 741 C C . ILE A 1 94 ? -10.369 7.541 33.350 1.00 58.59 94 ILE A C 1
ATOM 743 O O . ILE A 1 94 ? -11.362 7.835 32.688 1.00 58.59 94 ILE A O 1
ATOM 747 N N . GLY A 1 95 ? -10.346 6.457 34.133 1.00 52.09 95 GLY A N 1
ATOM 748 C CA . GLY A 1 95 ? -11.493 5.584 34.408 1.00 52.09 95 GLY A CA 1
ATOM 749 C C . GLY A 1 95 ? -11.449 5.052 35.828 1.00 52.09 95 GLY A C 1
ATOM 750 O O . GLY A 1 95 ? -10.435 4.397 36.152 1.00 52.09 95 GLY A O 1
#

Sequence (95 aa):
MKAKRWDKIATTILYIIAAFLVLVLAFLLVYILARGIPHISWEFLTQPARSYQEGGGIGIQLFNSLYLLLITMIISLPISLGSGIYLSEYAKKIG

Mean predicted aligned error: 9.42 Å

InterPro domains:
  IPR035906 MetI-like superfamily [G3DSA:1.10.3720.10] (1-95)
  IPR035906 MetI-like superfamily [SSF161098] (9-92)

Radius of gyration: 23.84 Å; Cα contacts (8 Å, |Δi|>4): 37; chains: 1; bounding box: 55×27×62 Å

Organism: NCBI:txid526944